Protein AF-A0A7V3MC56-F1 (afdb_monomer_lite)

Structure (mmCIF, N/CA/C/O backbone):
data_AF-A0A7V3MC56-F1
#
_entry.id   AF-A0A7V3MC56-F1
#
loop_
_atom_site.group_PDB
_atom_site.id
_atom_site.type_symbol
_atom_site.label_atom_id
_atom_site.label_alt_id
_atom_site.label_comp_id
_atom_site.label_asym_id
_atom_site.label_entity_id
_atom_site.label_seq_id
_atom_site.pdbx_PDB_ins_code
_atom_site.Cartn_x
_atom_site.Cartn_y
_atom_site.Cartn_z
_atom_site.occupancy
_atom_site.B_iso_or_equiv
_atom_site.auth_seq_id
_atom_site.auth_comp_id
_atom_site.auth_asym_id
_atom_site.auth_atom_id
_atom_site.pdbx_PDB_model_num
ATOM 1 N N . MET A 1 1 ? 28.384 -12.188 -14.657 1.00 55.38 1 MET A N 1
ATOM 2 C CA . MET A 1 1 ? 27.141 -12.771 -14.119 1.00 55.38 1 MET A CA 1
ATOM 3 C C . MET A 1 1 ? 26.078 -11.711 -14.280 1.00 55.38 1 MET A C 1
ATOM 5 O O . MET A 1 1 ? 26.279 -10.615 -13.774 1.00 55.38 1 MET A O 1
ATOM 9 N N . GLU A 1 2 ? 25.056 -11.979 -15.083 1.00 77.06 2 GLU A N 1
ATOM 10 C CA . GLU A 1 2 ? 23.955 -11.037 -15.297 1.00 77.06 2 GLU A CA 1
ATOM 11 C C . GLU A 1 2 ? 23.196 -10.825 -13.986 1.00 77.06 2 GLU A C 1
ATOM 13 O O . GLU A 1 2 ? 22.923 -11.786 -13.264 1.00 77.06 2 GLU A O 1
ATOM 18 N N . THR A 1 3 ? 22.904 -9.570 -13.653 1.00 88.19 3 THR A N 1
ATOM 19 C CA . THR A 1 3 ? 22.160 -9.200 -12.446 1.00 88.19 3 THR A CA 1
ATOM 20 C C . THR A 1 3 ? 20.832 -8.554 -12.830 1.00 88.19 3 THR A C 1
ATOM 22 O O . THR A 1 3 ? 20.606 -8.179 -13.983 1.00 88.19 3 THR A O 1
ATOM 25 N N . LEU A 1 4 ? 19.940 -8.399 -11.849 1.00 86.50 4 LEU A N 1
ATOM 26 C CA . LEU A 1 4 ? 18.655 -7.722 -12.042 1.00 86.50 4 LEU A CA 1
ATOM 27 C C . LEU A 1 4 ? 18.832 -6.270 -12.530 1.00 86.50 4 LEU A C 1
ATOM 29 O O . LEU A 1 4 ? 17.974 -5.740 -13.228 1.00 86.50 4 LEU A O 1
ATOM 33 N N . ASP A 1 5 ? 19.968 -5.639 -12.222 1.00 90.38 5 ASP A N 1
ATOM 34 C CA . ASP A 1 5 ? 20.281 -4.282 -12.679 1.00 90.38 5 ASP A CA 1
ATOM 35 C C . ASP A 1 5 ? 20.576 -4.184 -14.176 1.00 90.38 5 ASP A C 1
ATOM 37 O O . ASP A 1 5 ? 20.451 -3.101 -14.745 1.00 90.38 5 ASP A O 1
ATOM 41 N N . SER A 1 6 ? 20.908 -5.302 -14.824 1.00 94.94 6 SER A N 1
ATOM 42 C CA . SER A 1 6 ? 21.091 -5.375 -16.275 1.00 94.94 6 SER A CA 1
ATOM 43 C C . SER A 1 6 ? 19.763 -5.411 -17.048 1.00 94.94 6 SER A C 1
ATOM 45 O O . SER A 1 6 ? 19.777 -5.243 -18.262 1.00 94.94 6 SER A O 1
ATOM 47 N N . HIS A 1 7 ? 18.622 -5.591 -16.364 1.00 94.31 7 HIS A N 1
ATOM 48 C CA . HIS A 1 7 ? 17.296 -5.759 -16.970 1.00 94.31 7 HIS A CA 1
ATOM 49 C C . HIS A 1 7 ? 16.276 -4.777 -16.364 1.00 94.31 7 HIS A C 1
ATOM 51 O O . HIS A 1 7 ? 15.548 -5.135 -15.432 1.00 94.31 7 HIS A O 1
ATOM 57 N N . PRO A 1 8 ? 16.209 -3.525 -16.856 1.00 94.06 8 PRO A N 1
ATOM 58 C CA . PRO A 1 8 ? 15.395 -2.476 -16.242 1.00 94.06 8 PRO A CA 1
ATOM 59 C C . PRO A 1 8 ? 13.895 -2.800 -16.209 1.00 94.06 8 PRO A C 1
ATOM 61 O O . PRO A 1 8 ? 13.258 -2.496 -15.201 1.00 94.06 8 PRO A O 1
ATOM 64 N N . ASP A 1 9 ? 13.362 -3.452 -17.244 1.00 96.75 9 ASP A N 1
ATOM 65 C CA . ASP A 1 9 ? 11.937 -3.803 -17.338 1.00 96.75 9 ASP A CA 1
ATOM 66 C C . ASP A 1 9 ? 11.565 -4.899 -16.331 1.00 96.75 9 ASP A C 1
ATOM 68 O O . ASP A 1 9 ? 10.649 -4.736 -15.531 1.00 96.75 9 ASP A O 1
ATOM 72 N N . ILE A 1 10 ? 12.368 -5.966 -16.259 1.00 95.94 10 ILE A N 1
ATOM 73 C CA . ILE A 1 10 ? 12.176 -7.053 -15.284 1.00 95.94 10 ILE A CA 1
ATOM 74 C C . ILE A 1 10 ? 12.296 -6.517 -13.852 1.00 95.94 10 ILE A C 1
ATOM 76 O O . ILE A 1 10 ? 11.528 -6.885 -12.962 1.00 95.94 10 ILE A O 1
ATOM 80 N N . ARG A 1 11 ? 13.253 -5.612 -13.613 1.00 95.38 11 ARG A N 1
ATOM 81 C CA . ARG A 1 11 ? 13.409 -4.954 -12.314 1.00 95.38 11 ARG A CA 1
ATOM 82 C C . ARG A 1 11 ? 12.197 -4.090 -11.970 1.00 95.38 11 ARG A C 1
ATOM 84 O O . ARG A 1 11 ? 11.836 -4.010 -10.797 1.00 95.38 11 ARG A O 1
ATOM 91 N N . TYR A 1 12 ? 11.607 -3.418 -12.955 1.00 95.81 12 TYR A N 1
ATOM 92 C CA . TYR A 1 12 ? 10.397 -2.627 -12.764 1.00 95.81 12 TYR A CA 1
ATOM 93 C C . TYR A 1 12 ? 9.211 -3.518 -12.386 1.00 95.81 12 TYR A C 1
ATOM 95 O O . TYR A 1 12 ? 8.599 -3.273 -11.349 1.00 95.81 12 TYR A O 1
ATOM 103 N N . ASP A 1 13 ? 8.966 -4.596 -13.132 1.00 97.06 13 ASP A N 1
ATOM 104 C CA . ASP A 1 13 ? 7.884 -5.546 -12.846 1.00 97.06 13 ASP A CA 1
ATOM 105 C C . ASP A 1 13 ? 8.028 -6.167 -11.452 1.00 97.06 13 ASP A C 1
ATOM 107 O O . ASP A 1 13 ? 7.069 -6.238 -10.683 1.00 97.06 13 ASP A O 1
ATOM 111 N N . TYR A 1 14 ? 9.254 -6.537 -11.072 1.00 95.88 14 TYR A N 1
ATOM 112 C CA . TYR A 1 14 ? 9.544 -7.021 -9.724 1.00 95.88 14 TYR A CA 1
ATOM 113 C C . TYR A 1 14 ? 9.222 -5.974 -8.646 1.00 95.88 14 TYR A C 1
ATOM 115 O O . TYR A 1 14 ? 8.610 -6.295 -7.629 1.00 95.88 14 TYR A O 1
ATOM 123 N N . ARG A 1 15 ? 9.603 -4.707 -8.854 1.00 95.94 15 ARG A N 1
ATOM 124 C CA . ARG A 1 15 ? 9.291 -3.621 -7.909 1.00 95.94 15 ARG A CA 1
ATOM 125 C C . ARG A 1 15 ? 7.792 -3.354 -7.819 1.00 95.94 15 ARG A C 1
ATOM 127 O O . ARG A 1 15 ? 7.313 -3.098 -6.722 1.00 95.94 15 ARG A O 1
ATOM 134 N N . MET A 1 16 ? 7.063 -3.450 -8.930 1.00 97.06 16 MET A N 1
ATOM 135 C CA . MET A 1 16 ? 5.603 -3.340 -8.947 1.00 97.06 16 MET A CA 1
ATOM 136 C C . MET A 1 16 ? 4.942 -4.471 -8.160 1.00 97.06 16 MET A C 1
ATOM 138 O O . MET A 1 16 ? 4.032 -4.215 -7.376 1.00 97.06 16 MET A O 1
ATOM 142 N N . LEU A 1 17 ? 5.441 -5.701 -8.305 1.00 97.38 17 LEU A N 1
ATOM 143 C CA . LEU A 1 17 ? 4.977 -6.837 -7.514 1.00 97.38 17 LEU A CA 1
ATOM 144 C C . LEU A 1 17 ? 5.201 -6.594 -6.016 1.00 97.38 17 LEU A C 1
ATOM 146 O O . LEU A 1 17 ? 4.272 -6.719 -5.225 1.00 97.38 17 LEU A O 1
ATOM 150 N N . VAL A 1 18 ? 6.416 -6.201 -5.621 1.00 97.56 18 VAL A N 1
ATOM 151 C CA . VAL A 1 18 ? 6.738 -5.887 -4.217 1.00 97.56 18 VAL A CA 1
ATOM 152 C C . VAL A 1 18 ? 5.853 -4.757 -3.685 1.00 97.56 18 VAL A C 1
ATOM 154 O O . VAL A 1 18 ? 5.331 -4.868 -2.576 1.00 97.56 18 VAL A O 1
ATOM 157 N N . ALA A 1 19 ? 5.640 -3.704 -4.478 1.00 97.50 19 ALA A N 1
ATOM 158 C CA . ALA A 1 19 ? 4.778 -2.587 -4.116 1.00 97.50 19 ALA A CA 1
ATOM 159 C C . ALA A 1 19 ? 3.344 -3.035 -3.812 1.00 97.50 19 ALA A C 1
ATOM 161 O O . ALA A 1 19 ? 2.777 -2.591 -2.808 1.00 97.50 19 ALA A O 1
ATOM 162 N N . ASP A 1 20 ? 2.788 -3.928 -4.634 1.00 97.94 20 ASP A N 1
ATOM 163 C CA . ASP A 1 20 ? 1.441 -4.470 -4.455 1.00 97.94 20 ASP A CA 1
ATOM 164 C C . ASP A 1 20 ? 1.320 -5.290 -3.163 1.00 97.94 20 ASP A C 1
ATOM 166 O O . ASP A 1 20 ? 0.435 -5.025 -2.348 1.00 97.94 20 ASP A O 1
ATOM 170 N N . TYR A 1 21 ? 2.271 -6.197 -2.906 1.00 98.00 21 TYR A N 1
ATOM 171 C CA . TYR A 1 21 ? 2.299 -6.992 -1.671 1.00 98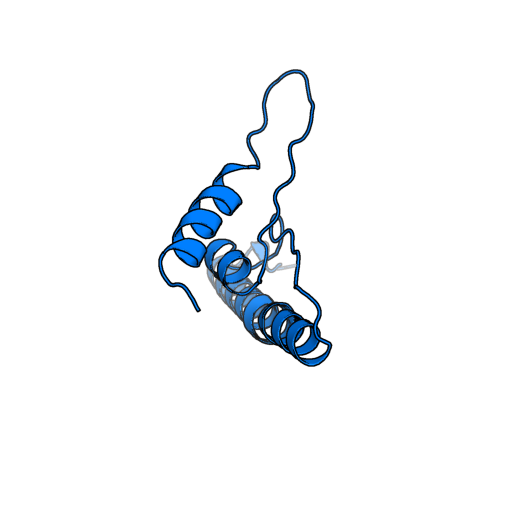.00 21 TYR A CA 1
ATOM 172 C C . TYR A 1 21 ? 2.407 -6.116 -0.420 1.00 98.00 21 TYR A C 1
ATOM 174 O O . TYR A 1 21 ? 1.681 -6.320 0.550 1.00 98.00 21 TYR A O 1
ATOM 182 N N . VAL A 1 22 ? 3.283 -5.111 -0.424 1.00 97.50 22 VAL A N 1
ATOM 183 C CA . VAL A 1 22 ? 3.440 -4.216 0.732 1.00 97.50 22 VAL A CA 1
ATOM 184 C C . VAL A 1 22 ? 2.158 -3.418 0.994 1.00 97.50 22 VAL A C 1
ATOM 186 O O . VAL A 1 22 ? 1.765 -3.212 2.144 1.00 97.50 22 VAL A O 1
ATOM 189 N N . LEU A 1 23 ? 1.455 -2.988 -0.051 1.00 96.81 23 LEU A N 1
ATOM 190 C CA . LEU A 1 23 ? 0.208 -2.254 0.125 1.00 96.81 23 LEU A CA 1
ATOM 191 C C . LEU A 1 23 ? -0.932 -3.166 0.599 1.00 96.81 23 LEU A C 1
ATOM 193 O O . LEU A 1 23 ? -1.623 -2.850 1.573 1.00 96.81 23 LEU A O 1
ATOM 197 N N . ASN A 1 24 ? -1.139 -4.286 -0.092 1.00 97.62 24 ASN A N 1
ATOM 198 C CA . ASN A 1 24 ? -2.335 -5.111 0.059 1.00 97.62 24 ASN A CA 1
ATOM 199 C C . ASN A 1 24 ? -2.213 -6.172 1.148 1.00 97.62 24 ASN A C 1
ATOM 201 O O . ASN A 1 24 ? -3.217 -6.476 1.790 1.00 97.62 24 ASN A O 1
ATOM 205 N N . GLU A 1 25 ? -1.004 -6.667 1.405 1.00 97.56 25 GLU A N 1
ATOM 206 C CA . GLU A 1 25 ? -0.752 -7.713 2.398 1.00 97.56 25 GLU A CA 1
ATOM 207 C C . GLU A 1 25 ? -0.142 -7.166 3.700 1.00 97.56 25 GLU A C 1
ATOM 209 O O . GLU A 1 25 ? -0.161 -7.860 4.715 1.00 97.56 25 GLU A O 1
ATOM 214 N N . PHE A 1 26 ? 0.335 -5.911 3.725 1.00 96.38 26 PHE A N 1
ATOM 215 C CA . PHE A 1 26 ? 0.844 -5.272 4.948 1.00 96.38 26 PHE A CA 1
ATOM 216 C C . PHE A 1 26 ? 0.030 -4.054 5.402 1.00 96.38 26 PHE A C 1
ATOM 218 O O . PHE A 1 26 ? -0.627 -4.143 6.439 1.00 96.38 26 PHE A O 1
ATOM 225 N N . TYR A 1 27 ? 0.013 -2.936 4.664 1.00 96.69 27 TYR A N 1
ATOM 226 C CA . TYR A 1 27 ? -0.605 -1.701 5.180 1.00 96.69 27 TYR A CA 1
ATOM 227 C C . TYR A 1 27 ? -2.122 -1.820 5.386 1.00 96.69 27 TYR A C 1
ATOM 229 O O . TYR A 1 27 ? -2.621 -1.528 6.474 1.00 96.69 27 TYR A O 1
ATOM 237 N N . ARG A 1 28 ? -2.871 -2.310 4.386 1.00 96.88 28 ARG A N 1
ATOM 238 C CA . ARG A 1 28 ? -4.334 -2.459 4.526 1.00 96.88 28 ARG A CA 1
ATOM 239 C C . ARG A 1 28 ? -4.720 -3.469 5.616 1.00 96.88 28 ARG A C 1
ATOM 241 O O . ARG A 1 28 ? -5.630 -3.163 6.396 1.00 96.88 28 ARG A O 1
ATOM 248 N N . PRO A 1 29 ? -4.091 -4.660 5.711 1.00 98.06 29 PRO A N 1
ATOM 249 C CA . PRO A 1 29 ? -4.390 -5.593 6.791 1.00 98.06 29 PRO A CA 1
ATOM 250 C C . PRO A 1 29 ? -3.990 -5.046 8.158 1.00 98.06 29 PRO A C 1
ATOM 252 O O . PRO A 1 29 ? -4.754 -5.214 9.104 1.00 98.06 29 PRO A O 1
ATOM 255 N N . PHE A 1 30 ? -2.859 -4.342 8.263 1.00 97.19 30 PHE A N 1
ATOM 256 C CA . PHE A 1 30 ? -2.423 -3.710 9.507 1.00 97.19 30 PHE A CA 1
ATOM 257 C C . PHE A 1 30 ? -3.479 -2.738 10.043 1.00 97.19 30 PHE A C 1
ATOM 259 O O . PHE A 1 30 ? -3.943 -2.899 11.171 1.00 97.19 30 PHE A O 1
ATOM 266 N N . THR A 1 31 ? -3.951 -1.803 9.215 1.00 97.50 31 THR A N 1
ATOM 267 C CA . THR A 1 31 ? -5.010 -0.861 9.604 1.00 97.50 31 THR A CA 1
ATOM 268 C C . THR A 1 31 ? -6.311 -1.569 9.971 1.00 97.50 31 THR A C 1
ATOM 270 O O . THR A 1 31 ? -6.947 -1.221 10.967 1.00 97.50 31 THR A O 1
ATOM 273 N N . ARG A 1 32 ? -6.686 -2.627 9.240 1.00 97.75 32 ARG A N 1
ATOM 274 C CA . ARG A 1 32 ? -7.859 -3.448 9.580 1.00 97.75 32 ARG A CA 1
ATOM 275 C C . ARG A 1 32 ? -7.725 -4.106 10.955 1.00 97.75 32 ARG A C 1
ATOM 277 O O . ARG A 1 32 ? -8.689 -4.106 11.717 1.00 97.75 32 ARG A O 1
ATOM 284 N N . ILE A 1 33 ? -6.556 -4.664 11.271 1.00 98.06 33 ILE A N 1
ATOM 285 C CA . ILE A 1 33 ? -6.282 -5.311 12.561 1.00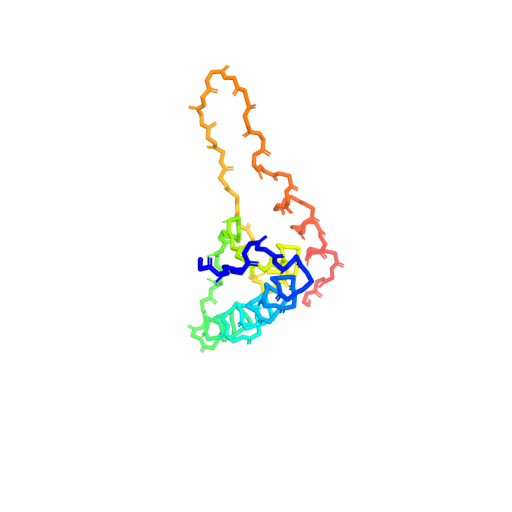 98.06 33 ILE A CA 1
ATOM 286 C C . ILE A 1 33 ? -6.318 -4.276 13.689 1.00 98.06 33 ILE A C 1
ATOM 288 O O . ILE A 1 33 ? -6.983 -4.515 14.695 1.00 98.06 33 ILE A O 1
ATOM 292 N N . CYS A 1 34 ? -5.681 -3.113 13.511 1.00 97.56 34 CYS A N 1
ATOM 293 C CA . CYS A 1 34 ? -5.763 -2.007 14.467 1.00 97.56 34 CYS A CA 1
ATOM 294 C C . CYS A 1 34 ? -7.220 -1.622 14.744 1.00 97.56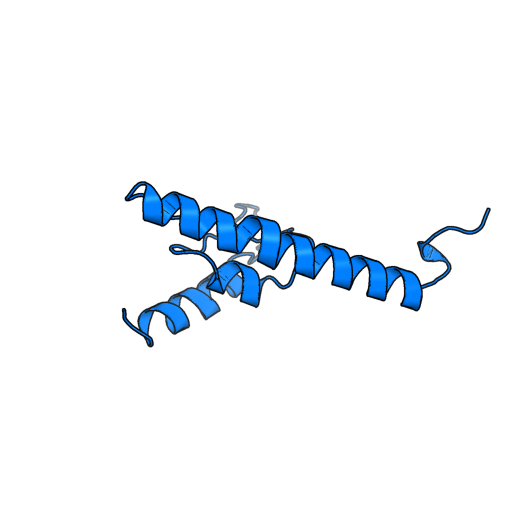 34 CYS A C 1
ATOM 296 O O . CYS A 1 34 ? -7.634 -1.603 15.903 1.00 97.56 34 CYS A O 1
ATOM 298 N N . GLY A 1 35 ? -8.019 -1.425 13.690 1.00 96.56 35 GLY A N 1
ATOM 299 C CA . GLY A 1 35 ? -9.442 -1.117 13.814 1.00 96.56 35 GLY A CA 1
ATOM 300 C C . GLY A 1 35 ? -10.231 -2.202 14.554 1.00 96.56 35 GLY A C 1
ATOM 301 O O . GLY A 1 35 ? -11.052 -1.883 15.411 1.00 96.56 35 GLY A O 1
ATOM 302 N N . GLY A 1 36 ? -9.941 -3.482 14.294 1.00 97.69 36 GLY A N 1
ATOM 303 C CA . GLY A 1 36 ? -10.551 -4.615 15.002 1.00 97.69 36 GLY A CA 1
ATOM 304 C C . GLY A 1 36 ? -10.217 -4.677 16.498 1.00 97.69 36 GLY A C 1
ATOM 305 O O . GLY A 1 36 ? -10.994 -5.229 17.273 1.00 97.69 36 GLY A O 1
ATOM 306 N N . LEU A 1 37 ? -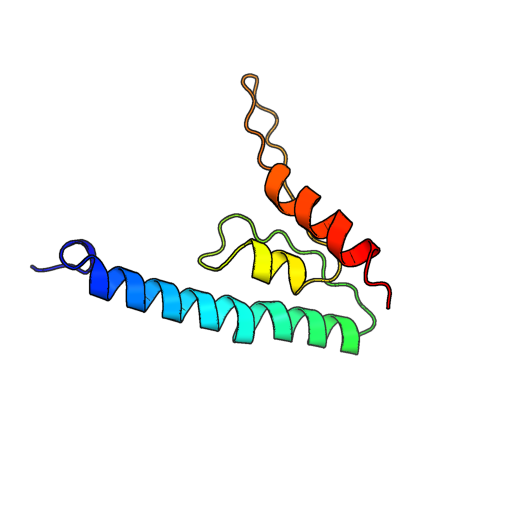9.100 -4.078 16.913 1.00 97.62 37 LEU A N 1
ATOM 307 C CA . LEU A 1 37 ? -8.675 -3.970 18.312 1.00 97.62 37 LEU A CA 1
ATOM 308 C C . LEU A 1 37 ? -9.081 -2.637 18.967 1.00 97.62 37 LEU A C 1
ATOM 310 O O . LEU A 1 37 ? -8.725 -2.392 20.118 1.00 97.62 37 LEU A O 1
ATOM 314 N N . GLY A 1 38 ? -9.803 -1.763 18.256 1.00 96.62 38 GLY A N 1
ATOM 315 C CA . GLY A 1 38 ? -10.143 -0.421 18.739 1.00 96.62 38 GLY A CA 1
ATOM 316 C C . GLY A 1 38 ? -8.948 0.542 18.805 1.00 96.62 38 GLY A C 1
ATOM 317 O O . GLY A 1 38 ? -9.010 1.541 19.519 1.00 96.62 38 GLY A O 1
ATOM 318 N N . ALA A 1 39 ? -7.865 0.247 18.083 1.00 96.19 39 ALA A N 1
ATOM 319 C CA . ALA A 1 39 ? -6.671 1.080 17.972 1.00 96.19 39 ALA A CA 1
ATOM 320 C C . ALA A 1 39 ? -6.637 1.852 16.640 1.00 96.19 39 ALA A C 1
ATOM 322 O O . ALA A 1 39 ? -7.295 1.478 15.670 1.00 96.19 39 ALA A O 1
ATOM 323 N N . PHE A 1 40 ? -5.819 2.905 16.582 1.00 95.69 40 PHE A N 1
ATOM 324 C CA . PHE A 1 40 ? -5.545 3.662 15.357 1.00 95.69 40 PHE A CA 1
ATOM 325 C C . PHE A 1 40 ? -4.187 3.281 14.770 1.00 95.69 40 PHE A C 1
ATOM 327 O O . PHE A 1 40 ? -3.196 3.170 15.495 1.00 95.69 40 PHE A O 1
ATOM 334 N N . SER A 1 41 ? -4.130 3.138 13.450 1.00 95.50 41 SER A N 1
ATOM 335 C CA . SER A 1 41 ? -2.890 2.920 12.707 1.00 95.50 41 SER A CA 1
ATOM 336 C C . SER A 1 41 ? -2.182 4.250 12.416 1.00 95.50 41 SER A C 1
ATOM 338 O O . SER A 1 41 ? -2.572 5.009 11.531 1.00 95.50 41 SER A O 1
ATOM 340 N N . ARG A 1 42 ? -1.125 4.537 13.185 1.00 94.62 42 ARG A N 1
ATOM 341 C CA . ARG A 1 42 ? -0.197 5.656 12.956 1.00 94.62 42 ARG A CA 1
ATOM 342 C C . ARG A 1 42 ? 1.024 5.139 12.209 1.00 94.62 42 ARG A C 1
ATOM 344 O O . ARG A 1 42 ? 1.689 4.237 12.717 1.00 94.62 42 ARG A O 1
ATOM 351 N N . VAL A 1 43 ? 1.277 5.635 10.999 1.00 92.81 43 VAL A N 1
ATOM 352 C CA . VAL A 1 43 ? 2.261 5.009 10.105 1.00 92.81 43 VAL A CA 1
ATOM 353 C C . VAL A 1 43 ? 3.066 6.032 9.314 1.00 92.81 43 VAL A C 1
ATOM 355 O O . VAL A 1 43 ? 2.519 6.837 8.559 1.00 92.81 43 VAL A O 1
ATOM 358 N N . GLN A 1 44 ? 4.388 5.910 9.403 1.00 91.50 44 GLN A N 1
ATOM 359 C CA . GLN A 1 44 ? 5.337 6.523 8.481 1.00 91.50 44 GLN A CA 1
ATOM 360 C C . GLN A 1 44 ? 5.556 5.581 7.289 1.00 91.50 44 GLN A C 1
ATOM 362 O O . GLN A 1 44 ? 6.100 4.489 7.437 1.00 91.50 44 GLN A O 1
ATOM 367 N N . CYS A 1 45 ? 5.105 5.987 6.100 1.00 89.12 45 CYS A N 1
ATOM 368 C CA . CYS A 1 45 ? 5.242 5.186 4.878 1.00 89.12 45 CYS A CA 1
ATOM 369 C C . CYS A 1 45 ? 6.510 5.531 4.079 1.00 89.12 45 CYS A C 1
ATOM 371 O O . CYS A 1 45 ? 6.879 4.796 3.164 1.00 89.12 45 CYS A O 1
ATOM 373 N N . HIS A 1 46 ? 7.178 6.645 4.400 1.00 86.81 46 HIS A N 1
ATOM 374 C CA . HIS A 1 46 ? 8.406 7.077 3.733 1.00 86.81 46 HIS A CA 1
ATOM 375 C C . HIS A 1 46 ? 9.481 5.977 3.722 1.00 86.81 46 HIS A C 1
ATOM 377 O O . HIS A 1 46 ? 9.742 5.333 4.732 1.00 86.81 46 HIS A O 1
ATOM 383 N N . GLY A 1 47 ? 10.096 5.759 2.554 1.00 85.56 47 GLY A N 1
ATOM 384 C CA . GLY A 1 47 ? 11.122 4.729 2.345 1.00 85.56 47 GLY A CA 1
ATOM 385 C C . GLY A 1 47 ? 10.581 3.330 2.029 1.00 85.56 47 GLY A C 1
ATOM 386 O O . GLY A 1 47 ? 11.359 2.446 1.674 1.00 85.56 47 GLY A O 1
ATOM 387 N N . SER A 1 48 ? 9.265 3.125 2.100 1.00 91.19 48 SER A N 1
ATOM 388 C CA . SER A 1 48 ? 8.645 1.852 1.741 1.00 91.19 48 SER A CA 1
ATOM 389 C C . SER A 1 48 ? 8.736 1.591 0.228 1.00 91.19 48 SER A C 1
ATOM 391 O O . SER A 1 48 ? 8.528 2.522 -0.557 1.00 91.19 48 SER A O 1
ATOM 393 N N . PRO A 1 49 ? 9.023 0.352 -0.221 1.00 94.00 49 PRO A N 1
ATOM 394 C CA . PRO A 1 49 ? 9.095 0.000 -1.638 1.00 94.00 49 PRO A CA 1
ATOM 395 C C . PRO A 1 49 ? 7.686 -0.174 -2.235 1.00 94.00 49 PRO A C 1
ATOM 397 O O . PRO A 1 49 ? 7.364 -1.221 -2.786 1.00 94.00 49 PRO A O 1
ATOM 400 N N . THR A 1 50 ? 6.831 0.840 -2.088 1.00 94.31 50 THR A N 1
ATOM 401 C CA . THR A 1 50 ? 5.444 0.859 -2.567 1.00 94.31 50 THR A CA 1
ATOM 402 C C . THR A 1 50 ? 5.025 2.259 -3.022 1.00 94.31 50 THR A C 1
ATOM 404 O O . THR A 1 50 ? 5.778 3.226 -2.895 1.00 94.31 50 THR A O 1
ATOM 407 N N . ASP A 1 51 ? 3.807 2.379 -3.545 1.00 93.38 51 ASP A N 1
ATOM 408 C CA . ASP A 1 51 ? 3.176 3.670 -3.797 1.00 93.38 51 ASP A CA 1
ATOM 409 C C . ASP A 1 51 ? 2.897 4.382 -2.463 1.00 93.38 51 ASP A C 1
ATOM 411 O O . ASP A 1 51 ? 1.991 4.022 -1.707 1.00 93.38 51 ASP A O 1
ATOM 415 N N . LEU A 1 52 ? 3.688 5.420 -2.185 1.00 91.25 52 LEU A N 1
ATOM 416 C CA . LEU A 1 52 ? 3.605 6.198 -0.951 1.00 91.25 52 LEU A CA 1
ATOM 417 C C . LEU A 1 52 ? 2.249 6.885 -0.773 1.00 91.25 52 LEU A C 1
ATOM 419 O O . LEU A 1 52 ? 1.766 6.989 0.352 1.00 91.25 52 LEU A O 1
ATOM 423 N N . ILE A 1 53 ? 1.622 7.356 -1.855 1.00 90.94 53 ILE A N 1
ATOM 424 C CA . ILE A 1 53 ? 0.327 8.044 -1.777 1.00 90.94 53 ILE A CA 1
ATOM 425 C C . ILE A 1 53 ? -0.758 7.037 -1.402 1.00 90.94 53 ILE A C 1
ATOM 427 O O . ILE A 1 53 ? -1.612 7.334 -0.563 1.00 90.94 53 ILE A O 1
ATOM 431 N N . ALA A 1 54 ? -0.710 5.845 -1.998 1.00 93.25 54 ALA A N 1
ATOM 432 C CA . ALA A 1 54 ? -1.638 4.771 -1.679 1.00 93.25 54 ALA A CA 1
ATOM 433 C C . ALA A 1 54 ? -1.439 4.250 -0.246 1.00 93.25 54 ALA A C 1
ATOM 435 O O . ALA A 1 54 ? -2.423 4.059 0.469 1.00 93.25 54 ALA A O 1
ATOM 436 N N . ALA A 1 55 ? -0.188 4.082 0.193 1.00 93.12 55 ALA A N 1
ATOM 437 C CA . ALA A 1 55 ? 0.139 3.648 1.549 1.00 93.12 55 ALA A CA 1
ATOM 438 C C . ALA A 1 55 ? -0.354 4.656 2.597 1.00 93.12 55 ALA A C 1
ATOM 440 O O . ALA A 1 55 ? -1.099 4.282 3.504 1.00 93.12 55 ALA A O 1
ATOM 441 N N . TYR A 1 56 ? -0.056 5.947 2.415 1.00 93.00 56 TYR A N 1
ATOM 442 C CA . TYR A 1 56 ? -0.533 6.998 3.316 1.00 93.00 56 TYR A CA 1
ATOM 443 C C . TYR A 1 56 ? -2.055 7.133 3.356 1.00 93.00 56 TYR A C 1
ATOM 445 O O . TYR A 1 56 ? -2.592 7.555 4.375 1.00 93.00 56 TYR A O 1
ATOM 453 N N . GLY A 1 57 ? -2.752 6.749 2.284 1.00 92.19 57 GLY A N 1
ATOM 454 C CA . GLY A 1 57 ? -4.212 6.689 2.270 1.00 92.19 57 GLY A CA 1
ATOM 455 C C . GLY A 1 57 ? -4.836 5.401 2.767 1.00 92.19 57 GLY A C 1
ATOM 456 O O . GLY A 1 57 ? -6.059 5.310 2.840 1.00 92.19 57 GLY A O 1
ATOM 457 N N . SER A 1 58 ? -4.025 4.402 3.095 1.00 94.25 58 SER A N 1
ATOM 458 C CA . SER A 1 58 ? -4.504 3.136 3.645 1.00 94.25 58 SER A CA 1
ATOM 459 C C . SER A 1 58 ? -4.486 3.085 5.174 1.00 94.25 58 SER A C 1
ATOM 461 O O . SER A 1 58 ? -5.001 2.120 5.732 1.00 94.25 58 SER A O 1
ATOM 463 N N . VAL A 1 59 ? -3.937 4.114 5.830 1.00 93.56 59 VAL A N 1
ATOM 464 C CA . VAL A 1 59 ? -3.711 4.197 7.282 1.00 93.56 59 VAL A CA 1
ATOM 465 C C . VAL A 1 59 ? -4.541 5.316 7.914 1.00 93.56 59 VAL A C 1
ATOM 467 O O . VAL A 1 59 ? -4.932 6.261 7.233 1.00 93.56 59 VAL A O 1
ATOM 470 N N . ASP A 1 60 ? -4.814 5.225 9.218 1.00 93.62 60 ASP A N 1
ATOM 471 C CA . ASP A 1 60 ? -5.677 6.197 9.910 1.00 93.62 60 ASP A CA 1
ATOM 472 C C . ASP A 1 60 ? -4.985 7.548 10.111 1.00 93.62 60 ASP A C 1
ATOM 474 O O . ASP A 1 60 ? -5.596 8.605 9.962 1.00 93.62 60 ASP A O 1
ATOM 478 N N . VAL A 1 61 ? -3.704 7.513 10.479 1.00 93.12 61 VAL A N 1
ATOM 479 C CA . VAL A 1 61 ? -2.900 8.704 10.740 1.00 93.12 61 VAL A CA 1
ATOM 480 C C . VAL A 1 61 ? -1.593 8.579 9.957 1.00 93.12 61 VAL A C 1
ATOM 482 O O . VAL A 1 61 ? -0.693 7.841 10.377 1.00 93.12 61 VAL A O 1
ATOM 485 N N . PRO A 1 62 ? -1.469 9.272 8.813 1.00 91.25 62 PRO A N 1
ATOM 486 C CA . PRO A 1 62 ? -0.211 9.335 8.090 1.00 91.25 62 PRO A CA 1
ATOM 487 C C . PRO A 1 62 ? 0.802 10.150 8.903 1.00 91.25 62 PRO A C 1
ATOM 489 O O . PRO A 1 62 ? 0.476 11.226 9.407 1.00 91.25 62 PRO A O 1
ATOM 492 N N . GLU A 1 63 ? 2.027 9.643 9.030 1.00 88.06 63 GLU A N 1
ATOM 493 C CA . GLU A 1 63 ? 3.120 10.327 9.727 1.00 88.06 63 GLU A CA 1
ATOM 494 C C . GLU A 1 63 ? 4.289 10.655 8.797 1.00 88.06 63 GLU A C 1
ATOM 496 O O . GLU A 1 63 ? 4.607 9.921 7.853 1.00 88.06 63 GLU A O 1
ATOM 501 N N . SER A 1 64 ? 4.959 11.765 9.098 1.00 82.62 64 SER A N 1
ATOM 502 C CA . SER A 1 64 ? 6.203 12.181 8.460 1.00 82.62 64 SER A CA 1
ATOM 503 C C . SER A 1 64 ? 7.262 12.462 9.511 1.00 82.62 64 SER A C 1
ATOM 505 O O . SER A 1 64 ? 6.946 12.806 10.647 1.00 82.62 64 SER A O 1
ATOM 507 N N . GLU A 1 65 ? 8.518 12.390 9.097 1.00 72.81 65 GLU A N 1
ATOM 508 C CA . GLU A 1 65 ? 9.658 12.868 9.868 1.00 72.81 65 GLU A CA 1
ATOM 509 C C . GLU A 1 65 ? 10.140 14.221 9.332 1.00 72.81 65 GLU A C 1
ATOM 511 O O . GLU A 1 65 ? 9.952 14.552 8.158 1.00 72.81 65 GLU A O 1
ATOM 516 N N . ALA A 1 66 ? 10.753 15.007 10.211 1.00 69.44 66 ALA A N 1
ATOM 517 C CA . ALA A 1 66 ? 11.543 16.173 9.856 1.00 69.44 66 ALA A CA 1
ATOM 518 C C . ALA A 1 66 ? 12.927 15.968 10.465 1.00 69.44 66 ALA A C 1
ATOM 520 O O . ALA A 1 66 ? 13.060 15.821 11.682 1.00 69.44 66 ALA A O 1
ATOM 521 N N . ILE A 1 67 ? 13.952 15.921 9.619 1.00 66.25 67 ILE A N 1
ATOM 522 C CA . ILE A 1 67 ? 15.331 15.791 10.075 1.00 66.25 67 ILE A CA 1
ATOM 523 C C . ILE A 1 67 ? 15.852 17.202 10.350 1.00 66.25 67 ILE A C 1
ATOM 525 O O . ILE A 1 67 ? 15.933 18.034 9.448 1.00 66.25 67 ILE A O 1
ATOM 529 N N . LEU A 1 68 ? 16.195 17.476 11.608 1.00 62.25 68 LEU A N 1
ATOM 530 C CA . LEU A 1 68 ? 16.810 18.737 12.016 1.00 62.25 68 LEU A CA 1
ATOM 531 C C . LEU A 1 68 ? 18.303 18.709 11.646 1.00 62.25 68 LEU A C 1
ATOM 533 O O . LEU A 1 68 ? 19.138 18.304 12.449 1.00 62.25 68 LEU A O 1
ATOM 537 N N . HIS A 1 69 ? 18.632 19.113 10.422 1.00 56.56 69 HIS A N 1
ATOM 538 C CA . HIS A 1 69 ? 19.994 19.450 9.992 1.00 56.56 69 HIS A CA 1
ATOM 539 C C . HIS A 1 69 ? 20.021 20.902 9.488 1.00 56.56 69 HIS A C 1
ATOM 541 O O . HIS A 1 69 ? 18.998 21.405 9.027 1.00 56.56 69 HIS A O 1
ATOM 547 N N . GLU A 1 70 ? 21.177 21.573 9.588 1.00 58.00 70 GLU A N 1
ATOM 548 C CA . GLU A 1 70 ? 21.350 23.012 9.289 1.00 58.00 70 GLU A CA 1
ATOM 549 C C . GLU A 1 70 ? 20.974 23.423 7.850 1.00 58.00 70 GLU A C 1
ATOM 551 O O . GLU A 1 70 ? 20.788 24.604 7.583 1.00 58.00 70 GLU A O 1
ATOM 556 N N . GLU A 1 71 ? 20.764 22.468 6.941 1.00 57.50 71 GLU A N 1
ATOM 557 C CA . GLU A 1 71 ? 20.434 22.710 5.538 1.00 57.50 71 GLU A CA 1
ATOM 558 C C . GLU A 1 71 ? 19.238 21.813 5.154 1.00 57.50 71 GLU A C 1
ATOM 560 O O . GLU A 1 71 ? 19.352 20.588 5.081 1.00 57.50 71 GLU A O 1
ATOM 565 N N . GLY A 1 72 ? 18.060 22.424 4.996 1.00 55.28 72 GLY A N 1
ATOM 566 C CA . GLY A 1 72 ? 16.746 21.775 5.019 1.00 55.28 72 GLY A CA 1
ATOM 567 C C . GLY A 1 72 ? 16.538 20.579 4.080 1.00 55.28 72 GLY A C 1
ATOM 568 O O . GLY A 1 72 ? 16.748 20.656 2.869 1.00 55.28 72 GLY A O 1
ATOM 569 N N . GLN A 1 73 ? 16.006 19.489 4.639 1.00 50.16 73 GLN A N 1
ATOM 570 C CA . GLN A 1 73 ? 15.407 18.387 3.887 1.00 50.16 73 GLN A CA 1
ATOM 571 C C . GLN A 1 73 ? 13.931 18.226 4.286 1.00 50.16 73 GLN A C 1
ATOM 573 O O . GLN A 1 73 ? 13.599 17.708 5.352 1.00 50.16 73 GLN A O 1
ATOM 578 N N . ASP A 1 74 ? 13.040 18.687 3.403 1.00 51.97 74 ASP A N 1
ATOM 579 C CA . ASP A 1 74 ? 11.578 18.660 3.554 1.00 51.97 74 ASP A CA 1
ATOM 580 C C . ASP A 1 74 ? 10.999 17.255 3.284 1.00 51.97 74 ASP A C 1
ATOM 582 O O . ASP A 1 74 ? 10.435 16.995 2.216 1.00 51.97 74 ASP A O 1
ATOM 586 N N . LEU A 1 75 ? 11.076 16.336 4.252 1.00 55.31 75 LEU A N 1
ATOM 587 C CA . LEU A 1 75 ? 10.361 15.052 4.149 1.00 55.31 75 LEU A CA 1
ATOM 588 C C . LEU A 1 75 ? 8.829 15.197 4.306 1.00 55.31 75 LEU A C 1
ATOM 590 O O . LEU A 1 75 ? 8.071 14.381 3.788 1.00 55.31 75 LEU A O 1
ATOM 594 N N . CYS A 1 76 ? 8.349 16.296 4.898 1.00 56.72 76 CYS A N 1
ATOM 595 C CA . CYS A 1 76 ? 6.940 16.527 5.262 1.00 56.72 76 CYS A CA 1
ATOM 596 C C . CYS A 1 76 ? 5.909 16.621 4.121 1.00 56.72 76 CYS A C 1
ATOM 598 O O . CYS A 1 76 ? 4.704 16.617 4.391 1.00 56.72 76 CYS A O 1
ATOM 600 N N . ARG A 1 77 ? 6.312 16.723 2.847 1.00 56.34 77 ARG A N 1
ATOM 601 C CA . ARG A 1 77 ? 5.363 17.073 1.768 1.00 56.34 77 ARG A CA 1
ATOM 602 C C . ARG A 1 77 ? 4.349 15.978 1.426 1.00 56.34 77 ARG A C 1
ATOM 604 O O . ARG A 1 77 ? 3.198 16.307 1.150 1.00 56.34 77 ARG A O 1
ATOM 611 N N . CYS A 1 78 ? 4.726 14.699 1.442 1.00 53.53 78 CYS A N 1
ATOM 612 C CA . CYS A 1 78 ? 3.809 13.631 1.006 1.00 53.53 78 CYS A CA 1
ATOM 613 C C . CYS A 1 78 ? 2.695 13.367 2.030 1.00 53.53 78 CYS A C 1
ATOM 615 O O . CYS A 1 78 ? 1.535 13.206 1.655 1.00 53.53 78 CYS A O 1
ATOM 617 N N . CYS A 1 79 ? 3.034 13.393 3.320 1.00 56.66 79 CYS A N 1
ATOM 618 C CA . CYS A 1 79 ? 2.079 13.214 4.410 1.00 56.66 79 CYS A CA 1
ATOM 619 C C . CYS A 1 79 ? 1.005 14.321 4.436 1.00 56.66 79 CYS A C 1
ATOM 621 O O . CYS A 1 79 ? -0.185 14.039 4.594 1.00 56.66 79 CYS A O 1
ATOM 623 N N . GLY A 1 80 ? 1.405 15.582 4.219 1.00 57.44 80 GLY A N 1
ATOM 624 C CA . GLY A 1 80 ? 0.491 16.730 4.245 1.00 57.44 80 GLY A CA 1
ATOM 625 C C . GLY A 1 80 ? -0.587 16.697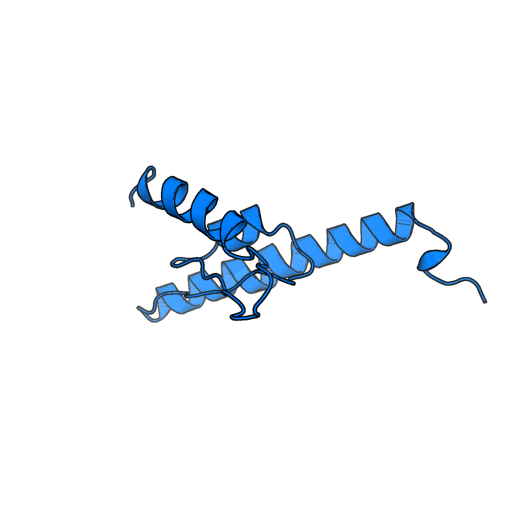 3.154 1.00 57.44 80 GLY A C 1
ATOM 626 O O . GLY A 1 80 ? -1.739 17.040 3.417 1.00 57.44 80 GLY A O 1
ATOM 627 N N . ILE A 1 81 ? -0.255 16.227 1.946 1.00 59.12 81 ILE A N 1
ATOM 628 C CA . ILE A 1 81 ? -1.216 16.128 0.832 1.00 59.12 81 ILE A CA 1
ATOM 629 C C . ILE A 1 81 ? -2.343 15.136 1.162 1.00 59.12 81 ILE A C 1
ATOM 631 O O . ILE A 1 81 ? -3.502 15.386 0.824 1.00 59.12 81 ILE A O 1
ATOM 635 N N . HIS A 1 82 ? -2.030 14.023 1.836 1.00 52.38 82 HIS A N 1
ATOM 636 C CA . HIS A 1 82 ? -3.032 13.002 2.138 1.00 52.38 82 HIS A CA 1
ATOM 637 C C . HIS A 1 82 ? -3.884 13.336 3.370 1.00 52.38 82 HIS A C 1
ATOM 639 O O . HIS A 1 82 ? -5.097 13.124 3.332 1.00 52.38 82 HIS A O 1
ATOM 645 N N . ALA A 1 83 ? -3.297 13.926 4.420 1.00 56.78 83 ALA A N 1
ATOM 646 C CA . ALA A 1 83 ? -4.046 14.341 5.611 1.00 56.78 83 ALA A CA 1
ATOM 647 C C . ALA A 1 83 ? -5.251 15.237 5.255 1.00 56.78 83 ALA A C 1
ATOM 649 O O . ALA A 1 83 ? -6.350 15.054 5.777 1.00 56.78 83 ALA A O 1
ATOM 650 N N . HIS A 1 84 ? -5.090 16.137 4.279 1.00 52.47 84 HIS A N 1
ATOM 651 C CA . HIS A 1 84 ? -6.190 16.964 3.779 1.00 52.47 84 HIS A CA 1
ATOM 652 C C . HIS A 1 84 ? -7.281 16.173 3.040 1.00 52.47 84 HIS A C 1
ATOM 654 O O . HIS A 1 84 ? -8.452 16.536 3.120 1.00 52.47 84 HIS A O 1
ATOM 660 N N . ARG A 1 85 ? -6.943 15.091 2.330 1.00 46.09 85 ARG A N 1
ATOM 661 C CA . ARG A 1 85 ? -7.906 14.324 1.521 1.00 46.09 85 ARG A CA 1
ATOM 662 C C . ARG A 1 85 ? -8.733 13.340 2.356 1.00 46.09 85 ARG A C 1
ATOM 664 O O . ARG A 1 85 ? -9.914 13.163 2.051 1.00 46.09 85 ARG A O 1
ATOM 671 N N . GLY A 1 86 ? -8.143 12.774 3.413 1.00 48.81 86 GLY A N 1
ATOM 672 C CA . GLY A 1 86 ? -8.838 11.938 4.402 1.00 48.81 86 GLY A CA 1
ATOM 673 C C . GLY A 1 86 ? -9.834 12.719 5.269 1.00 48.81 86 GLY A C 1
ATOM 674 O O . GLY A 1 86 ? -10.889 12.196 5.609 1.00 48.81 86 GLY A O 1
ATOM 675 N N . LEU A 1 87 ? -9.564 14.001 5.548 1.00 45.19 87 LEU A N 1
ATOM 676 C CA . LEU A 1 87 ? -10.491 14.888 6.270 1.00 45.19 87 LEU A CA 1
ATOM 677 C C . LEU A 1 87 ? -11.699 15.341 5.428 1.00 45.19 87 LEU A C 1
ATOM 679 O O . LEU A 1 87 ? -12.749 15.647 5.985 1.00 45.19 87 LEU A O 1
ATOM 683 N N . LEU A 1 88 ? -11.570 15.390 4.096 1.00 40.69 88 LEU A N 1
ATOM 684 C CA . LEU A 1 88 ? -12.644 15.830 3.190 1.00 40.69 88 LEU A CA 1
ATOM 685 C C . LEU A 1 88 ? -13.650 14.722 2.840 1.00 40.69 88 LEU A C 1
ATOM 687 O O . LEU A 1 88 ? -14.774 15.029 2.456 1.00 40.69 88 LEU A O 1
ATOM 691 N N . HIS A 1 89 ? -13.274 13.451 2.993 1.00 41.66 89 HIS A N 1
ATOM 692 C CA . HIS A 1 89 ? -14.162 12.298 2.797 1.00 41.66 89 HIS A CA 1
ATOM 693 C C . HIS A 1 89 ? -14.463 11.643 4.141 1.00 41.66 89 HIS A C 1
ATOM 695 O O . HIS A 1 89 ? -14.166 10.467 4.338 1.00 41.66 89 HIS A O 1
ATOM 701 N N . GLY A 1 90 ? -14.993 12.451 5.065 1.00 37.41 90 GLY A N 1
ATOM 702 C CA . GLY A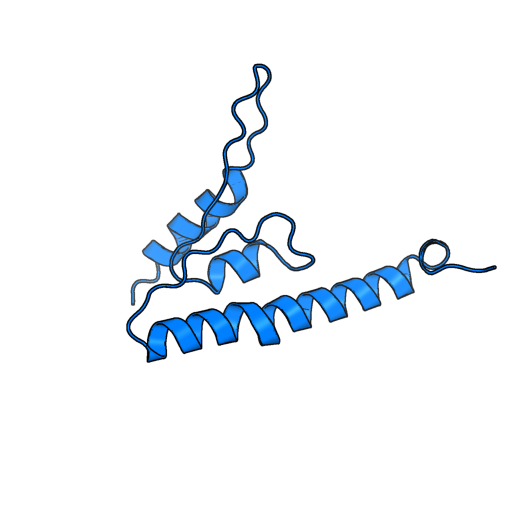 1 90 ? -15.376 12.026 6.405 1.00 37.41 90 GLY A CA 1
ATOM 703 C C . GLY A 1 90 ? -16.040 10.648 6.415 1.00 37.41 90 GLY A C 1
ATOM 704 O O . GLY A 1 90 ? -16.847 10.330 5.539 1.00 37.41 90 GLY A O 1
ATOM 705 N N . ARG A 1 91 ? -15.649 9.851 7.413 1.00 44.38 91 ARG A N 1
ATOM 706 C CA . ARG A 1 91 ? -16.435 8.711 7.890 1.00 44.38 91 ARG A CA 1
ATOM 707 C C . ARG A 1 91 ? -17.915 9.065 7.997 1.00 44.38 91 ARG A C 1
ATOM 709 O O . ARG A 1 91 ? -18.202 10.170 8.513 1.00 44.38 91 ARG A O 1
#

Sequence (91 aa):
METLDSHPDIRYDYRMLVADYVLNEFYRPFTRICGGLGAFSRVQCHGSPTDLIAAYGSVDVPESEAILHEEGQDLCRCCGIHAHRGLLHGR

Secondary structure (DSSP, 8-state):
---GGG-HHHHHHHHHHHHHHIIIIIIHHHHHHHHHTT---EEE-TT-SS-HHHHHTSSSEEE------SS---TTHHHHHHHHHHHHS--

Radius of gyration: 16.1 Å; chains: 1; bounding box: 44×36×36 Å

pLDDT: mean 81.82, std 19.27, range [37.41, 98.06]

Foldseek 3Di:
DDDVVNPVVSVVVVLAVQQCCCLPVPQLVVQVVCVVVVHFFEDACPPPSYDLLSSLLSGRQYDFDFDDDPDGDCRPPSNVVNVVVCVVPDD